Protein AF-A0A1Y2BAN9-F1 (afdb_monomer)

Sequence (58 aa):
MLLPSCKSVLKPFTVLQECTEAYMTCFFEDANLLAIHAKRVTLMRQDIQLLRRLQHEM

Radius of gyration: 14.28 Å; Cα contacts (8 Å, |Δi|>4): 22; chains: 1; bounding box: 32×22×33 Å

Structure (mmCIF, N/CA/C/O backbone):
data_AF-A0A1Y2BAN9-F1
#
_entry.id   AF-A0A1Y2BAN9-F1
#
loop_
_atom_site.group_PDB
_atom_site.id
_atom_site.type_symbol
_atom_site.label_atom_id
_atom_site.label_alt_id
_atom_site.label_comp_id
_atom_site.label_asym_id
_atom_site.label_entity_id
_atom_site.label_seq_id
_atom_site.pdbx_PDB_ins_code
_atom_site.Cartn_x
_atom_site.Cartn_y
_atom_site.Cartn_z
_atom_site.occupancy
_atom_site.B_iso_or_equiv
_atom_site.auth_seq_id
_atom_site.auth_comp_id
_atom_site.auth_asym_id
_atom_site.auth_atom_id
_atom_site.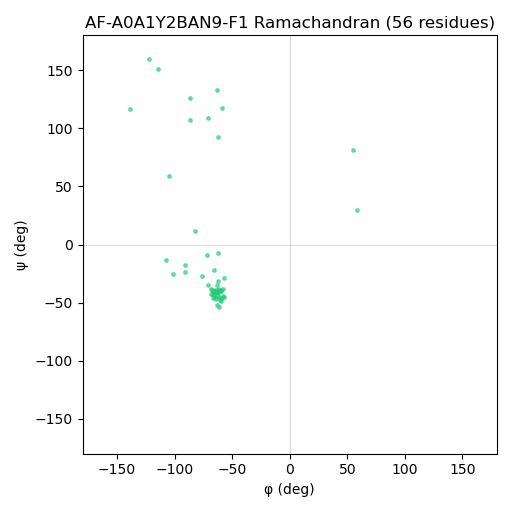pdbx_PDB_model_num
ATOM 1 N N . MET A 1 1 ? 8.744 9.413 -10.714 1.00 45.72 1 MET A N 1
ATOM 2 C CA . MET A 1 1 ? 9.383 8.090 -10.542 1.00 45.72 1 MET A CA 1
ATOM 3 C C . MET A 1 1 ? 10.639 8.022 -11.399 1.00 45.72 1 MET A C 1
ATOM 5 O O . MET A 1 1 ? 10.576 7.628 -12.553 1.00 45.72 1 MET A O 1
ATOM 9 N N . LEU A 1 2 ? 11.776 8.461 -10.863 1.00 48.78 2 LEU A N 1
ATOM 10 C CA . LEU A 1 2 ? 13.076 8.049 -11.389 1.00 48.78 2 LEU A CA 1
ATOM 11 C C . LEU A 1 2 ? 13.396 6.744 -10.664 1.00 48.78 2 LEU A C 1
ATOM 13 O O . LEU A 1 2 ? 13.622 6.777 -9.457 1.00 48.78 2 LEU A O 1
ATOM 17 N N . LEU A 1 3 ? 13.319 5.603 -11.354 1.00 51.62 3 LEU A N 1
ATOM 18 C CA . LEU A 1 3 ? 13.787 4.335 -10.792 1.00 51.62 3 LEU A CA 1
ATOM 19 C C . LEU A 1 3 ? 15.279 4.506 -10.460 1.00 51.62 3 LEU A C 1
ATOM 21 O O . LEU A 1 3 ? 16.067 4.791 -11.369 1.00 51.62 3 LEU A O 1
ATOM 25 N N . PRO A 1 4 ? 15.687 4.402 -9.184 1.00 54.19 4 PRO A N 1
ATOM 26 C CA . PRO A 1 4 ? 17.075 4.575 -8.815 1.00 54.19 4 PRO A CA 1
ATOM 27 C C . PRO A 1 4 ? 17.844 3.356 -9.329 1.00 54.19 4 PRO A C 1
ATOM 29 O O . PRO A 1 4 ? 17.704 2.258 -8.811 1.00 54.19 4 PRO A O 1
ATOM 32 N N . SER A 1 5 ? 18.662 3.560 -10.363 1.00 53.91 5 SER A N 1
ATOM 33 C CA . SER A 1 5 ? 19.657 2.599 -10.858 1.00 53.91 5 SER A CA 1
ATOM 34 C C . SER A 1 5 ? 19.123 1.202 -11.212 1.00 53.91 5 SER A C 1
ATOM 36 O O . SER A 1 5 ? 19.355 0.243 -10.479 1.00 53.91 5 SER A O 1
ATOM 38 N N . CYS A 1 6 ? 18.541 1.035 -12.405 1.00 52.56 6 CYS A N 1
ATOM 39 C CA . CYS A 1 6 ? 18.584 -0.270 -13.078 1.00 52.56 6 CYS A CA 1
ATOM 40 C C . CYS A 1 6 ? 20.056 -0.614 -13.357 1.00 52.56 6 CYS A C 1
ATOM 42 O O . CYS A 1 6 ? 20.629 -0.196 -14.363 1.00 52.56 6 CYS A O 1
ATOM 44 N N . LYS A 1 7 ? 20.698 -1.338 -12.434 1.00 58.34 7 LYS A N 1
ATOM 45 C CA . LYS A 1 7 ? 22.096 -1.782 -12.559 1.00 58.34 7 LYS A CA 1
ATOM 46 C C . LYS A 1 7 ? 22.257 -2.889 -13.610 1.00 58.34 7 LYS A C 1
ATOM 48 O O . LYS A 1 7 ? 23.381 -3.235 -13.965 1.00 58.34 7 LYS A O 1
ATOM 53 N N . SER A 1 8 ? 21.159 -3.436 -14.135 1.00 55.34 8 SER A N 1
ATOM 54 C CA . SER A 1 8 ? 21.142 -4.621 -14.992 1.00 55.34 8 SER A CA 1
ATOM 55 C C . SER A 1 8 ? 20.907 -4.312 -16.484 1.00 55.34 8 SER A C 1
ATOM 57 O O . SER A 1 8 ? 20.015 -4.854 -17.119 1.00 55.34 8 SER A O 1
ATOM 59 N N . VAL A 1 9 ? 21.764 -3.500 -17.116 1.00 56.75 9 VAL A N 1
ATOM 60 C CA . VAL A 1 9 ? 21.646 -3.130 -18.555 1.00 56.75 9 VAL A CA 1
ATOM 61 C C . VAL A 1 9 ? 21.764 -4.334 -19.525 1.00 56.75 9 VAL A C 1
ATOM 63 O O . VAL A 1 9 ? 21.544 -4.203 -20.724 1.00 56.75 9 VAL A O 1
ATOM 66 N N . LEU A 1 10 ? 22.097 -5.533 -19.036 1.00 60.66 10 LEU A N 1
ATOM 67 C CA . LEU A 1 10 ? 22.536 -6.661 -19.868 1.00 60.66 10 LEU A CA 1
ATOM 68 C 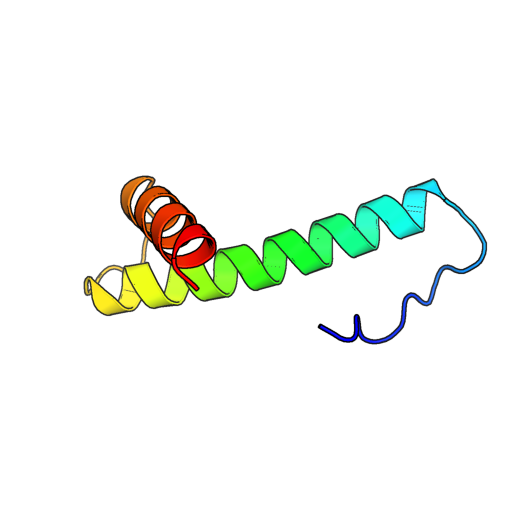C . LEU A 1 10 ? 21.528 -7.810 -20.027 1.00 60.66 10 LEU A C 1
ATOM 70 O O . LEU A 1 10 ? 21.750 -8.663 -20.885 1.00 60.66 10 LEU A O 1
ATOM 74 N N . LYS A 1 11 ? 20.450 -7.890 -19.229 1.00 76.25 11 LYS A N 1
ATOM 75 C CA . LYS A 1 11 ? 19.494 -9.014 -19.312 1.00 76.25 11 LYS A CA 1
ATOM 76 C C . LYS A 1 11 ? 18.038 -8.536 -19.199 1.00 76.25 11 LYS A C 1
ATOM 78 O O . LYS A 1 11 ? 17.636 -8.067 -18.140 1.00 76.25 11 LYS A O 1
ATOM 83 N N . PRO A 1 12 ? 17.203 -8.715 -20.240 1.00 70.25 12 PRO A N 1
ATOM 84 C CA . PRO A 1 12 ? 15.826 -8.206 -20.243 1.00 70.25 12 PRO A CA 1
ATOM 85 C C . PRO A 1 12 ? 14.954 -8.820 -19.139 1.00 70.25 12 PRO A C 1
ATOM 87 O O . PRO A 1 12 ? 14.089 -8.150 -18.583 1.00 70.25 12 PRO A O 1
ATOM 90 N N . PHE A 1 13 ? 15.215 -10.076 -18.770 1.00 80.56 13 PHE A N 1
ATOM 91 C CA . PHE A 1 13 ? 14.504 -10.751 -17.685 1.00 80.56 13 PHE A CA 1
ATOM 92 C C . PHE A 1 13 ? 14.773 -10.118 -16.311 1.00 80.56 13 PHE A C 1
ATOM 94 O O . PHE A 1 13 ? 13.840 -9.902 -15.543 1.00 80.56 13 PHE A O 1
ATOM 101 N N . THR A 1 14 ? 16.033 -9.782 -16.010 1.00 84.31 14 THR A N 1
ATOM 102 C CA . THR A 1 14 ? 16.396 -9.200 -14.708 1.00 84.31 14 THR A CA 1
ATOM 103 C C . THR A 1 14 ? 15.877 -7.779 -14.572 1.00 84.31 14 THR A C 1
ATOM 105 O O . THR A 1 14 ? 15.432 -7.408 -13.495 1.00 84.31 14 THR A O 1
ATOM 108 N N . VAL A 1 15 ? 15.856 -7.015 -15.669 1.00 82.94 15 VAL A N 1
ATOM 109 C CA . VAL A 1 15 ? 15.259 -5.672 -15.685 1.00 82.94 15 VAL A CA 1
ATOM 110 C C . VAL A 1 15 ? 13.769 -5.743 -15.354 1.00 82.94 15 VAL A C 1
ATOM 112 O O . VAL A 1 15 ? 13.287 -4.970 -14.532 1.00 82.94 15 VAL A O 1
ATOM 115 N N . LEU A 1 16 ? 13.025 -6.683 -15.951 1.00 85.56 16 LEU A N 1
ATOM 116 C CA . LEU A 1 16 ? 11.596 -6.824 -15.663 1.00 85.56 16 LEU A CA 1
ATOM 117 C C . LEU A 1 16 ? 11.348 -7.239 -14.209 1.00 85.56 16 LEU A C 1
ATOM 119 O O . LEU A 1 16 ? 10.434 -6.707 -13.578 1.00 85.56 16 LEU A O 1
ATOM 123 N N . GLN A 1 17 ? 12.162 -8.152 -13.673 1.00 89.88 17 GLN A N 1
ATOM 124 C CA . GLN A 1 17 ? 12.069 -8.558 -12.274 1.00 89.88 17 GLN A CA 1
ATOM 125 C C . GLN A 1 17 ? 12.362 -7.380 -11.335 1.00 89.88 17 GLN A C 1
ATOM 127 O O . GLN A 1 17 ? 11.521 -7.082 -10.493 1.00 89.88 17 GLN A O 1
ATOM 132 N N . GLU A 1 18 ? 13.486 -6.675 -11.511 1.00 87.38 18 GLU A N 1
ATOM 133 C CA . GLU A 1 18 ? 13.867 -5.522 -10.678 1.00 87.38 18 GLU A CA 1
ATOM 134 C C . GLU A 1 18 ? 12.794 -4.427 -10.715 1.00 87.38 18 GLU A C 1
ATOM 136 O O . GLU A 1 18 ? 12.39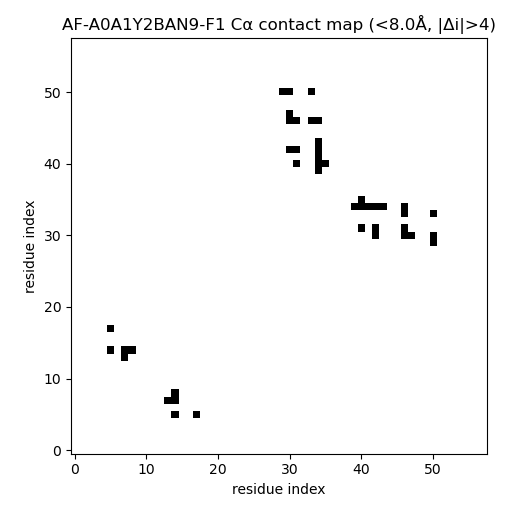9 -3.904 -9.674 1.00 87.38 18 GLU A O 1
ATOM 141 N N . CYS A 1 19 ? 12.263 -4.109 -11.899 1.00 87.69 19 CYS A N 1
ATOM 142 C CA . CYS A 1 19 ? 11.173 -3.144 -12.038 1.00 87.69 19 CYS A CA 1
ATOM 143 C C . CYS A 1 19 ? 9.898 -3.608 -11.322 1.00 87.69 19 CYS A C 1
ATOM 145 O O . CYS A 1 19 ? 9.218 -2.801 -10.689 1.00 87.69 19 CYS A O 1
ATOM 147 N N . THR A 1 20 ? 9.569 -4.899 -11.412 1.00 90.88 20 THR A N 1
ATOM 148 C CA . THR A 1 20 ? 8.381 -5.459 -10.756 1.00 90.88 20 THR A CA 1
ATOM 149 C C . THR A 1 20 ? 8.545 -5.459 -9.239 1.00 90.88 20 THR A C 1
ATOM 151 O O . THR A 1 20 ? 7.618 -5.078 -8.534 1.00 90.88 20 THR A O 1
ATOM 154 N N . GLU A 1 21 ? 9.716 -5.821 -8.720 1.00 92.25 21 GLU A N 1
ATOM 155 C CA . GLU A 1 21 ? 10.012 -5.788 -7.285 1.00 92.25 21 GLU A CA 1
ATOM 156 C C . GLU A 1 21 ? 9.987 -4.367 -6.733 1.00 92.25 21 GLU A C 1
ATOM 158 O O . GLU A 1 21 ? 9.350 -4.122 -5.708 1.00 92.25 21 GLU A O 1
ATOM 163 N N . ALA A 1 22 ? 10.604 -3.416 -7.436 1.00 90.44 22 ALA A N 1
ATOM 164 C CA . ALA A 1 22 ? 10.557 -2.007 -7.065 1.00 90.44 22 ALA A CA 1
ATOM 165 C C . ALA A 1 22 ? 9.111 -1.490 -7.030 1.00 90.44 22 ALA A C 1
ATOM 167 O O . ALA A 1 22 ? 8.702 -0.863 -6.054 1.00 90.44 22 ALA A O 1
ATOM 168 N N . TYR A 1 23 ? 8.307 -1.813 -8.051 1.00 90.75 23 TYR A N 1
ATOM 169 C CA . TYR A 1 23 ? 6.890 -1.451 -8.081 1.00 90.75 23 TYR A CA 1
ATOM 170 C C . TYR A 1 23 ? 6.110 -2.072 -6.917 1.00 90.75 23 TYR A C 1
ATOM 172 O O . TYR A 1 23 ? 5.359 -1.369 -6.245 1.00 90.75 23 TYR A O 1
ATOM 180 N N . MET A 1 24 ? 6.289 -3.371 -6.659 1.00 93.06 24 MET A N 1
ATOM 181 C CA . MET A 1 24 ? 5.593 -4.059 -5.569 1.00 93.06 24 MET A CA 1
ATOM 182 C C . MET A 1 24 ? 5.991 -3.489 -4.208 1.00 93.06 24 MET A C 1
ATOM 184 O O . MET A 1 24 ? 5.124 -3.305 -3.361 1.00 93.06 24 MET A O 1
ATOM 188 N N . THR A 1 25 ? 7.266 -3.149 -4.013 1.00 94.00 25 THR A N 1
ATOM 189 C CA . THR A 1 25 ? 7.764 -2.571 -2.758 1.00 94.00 25 THR A CA 1
ATOM 190 C C . THR A 1 25 ? 7.084 -1.233 -2.473 1.00 94.00 25 THR A C 1
ATOM 192 O O . THR A 1 25 ? 6.431 -1.101 -1.441 1.00 94.00 25 THR A O 1
ATOM 195 N N . CYS A 1 26 ? 7.112 -0.292 -3.425 1.00 91.19 26 CYS A N 1
ATOM 196 C CA . CYS A 1 26 ? 6.426 0.996 -3.276 1.00 91.19 26 CYS A CA 1
ATOM 197 C C . CYS A 1 26 ? 4.906 0.830 -3.101 1.00 91.19 26 CYS A C 1
ATOM 199 O O . CYS A 1 26 ? 4.292 1.491 -2.269 1.00 91.19 26 CYS A O 1
ATOM 201 N N . PHE A 1 27 ? 4.286 -0.092 -3.842 1.00 92.94 27 PHE A N 1
ATOM 202 C CA . PHE A 1 27 ? 2.849 -0.351 -3.734 1.00 92.94 27 PHE A CA 1
ATOM 203 C C . PHE A 1 27 ? 2.448 -0.859 -2.340 1.00 92.94 27 PHE A C 1
ATOM 205 O O . PHE A 1 27 ? 1.420 -0.452 -1.795 1.00 92.94 27 PHE A O 1
ATOM 212 N N . PHE A 1 28 ? 3.241 -1.757 -1.748 1.00 94.44 28 PHE A N 1
ATOM 213 C CA . PHE A 1 28 ? 2.961 -2.279 -0.412 1.00 94.44 28 PHE A CA 1
ATOM 214 C C . PHE A 1 28 ? 3.317 -1.293 0.703 1.00 94.44 28 PHE A C 1
ATOM 216 O O . PHE A 1 28 ? 2.655 -1.324 1.740 1.00 94.44 28 PHE A O 1
ATOM 223 N N . GLU A 1 29 ? 4.282 -0.394 0.497 1.00 93.94 29 GLU A N 1
ATOM 224 C CA . GLU A 1 29 ? 4.535 0.734 1.402 1.00 93.94 29 GLU A CA 1
ATOM 225 C C . GLU A 1 29 ? 3.296 1.634 1.514 1.00 93.94 29 GLU A C 1
ATOM 227 O O . GLU A 1 29 ? 2.823 1.889 2.625 1.00 93.94 29 GLU A O 1
ATOM 232 N N . ASP A 1 30 ? 2.692 2.015 0.384 1.00 93.38 30 ASP A N 1
ATOM 233 C CA . ASP A 1 30 ? 1.471 2.826 0.384 1.00 93.38 30 ASP A CA 1
ATOM 234 C C . ASP A 1 30 ? 0.272 2.073 0.989 1.00 93.38 30 ASP A C 1
ATOM 236 O O . ASP A 1 30 ? -0.512 2.632 1.762 1.00 93.38 30 ASP A O 1
ATOM 240 N N . ALA A 1 31 ? 0.132 0.774 0.695 1.00 94.50 31 ALA A N 1
ATOM 241 C CA . ALA A 1 31 ? -0.913 -0.055 1.301 1.00 94.50 31 ALA A CA 1
ATOM 242 C C . ALA A 1 31 ? -0.744 -0.168 2.828 1.00 94.50 31 ALA A C 1
ATOM 244 O O . ALA A 1 31 ? -1.733 -0.205 3.564 1.00 94.50 31 ALA A O 1
ATOM 245 N N . ASN A 1 32 ? 0.500 -0.195 3.316 1.00 94.75 32 ASN A N 1
ATOM 246 C CA . ASN A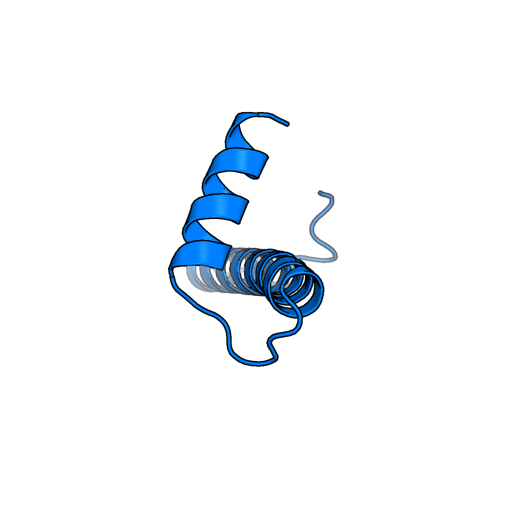 1 32 ? 0.805 -0.241 4.743 1.00 94.75 32 ASN A CA 1
ATOM 247 C C . ASN A 1 32 ? 0.430 1.073 5.440 1.00 94.75 32 ASN A C 1
ATOM 249 O O . ASN A 1 32 ? -0.138 1.048 6.532 1.00 94.75 32 ASN A O 1
ATOM 253 N N . LEU A 1 33 ? 0.648 2.220 4.787 1.00 94.50 33 LEU A N 1
ATOM 254 C CA . LEU A 1 33 ? 0.183 3.516 5.292 1.00 94.50 33 LEU A CA 1
ATOM 255 C C . LEU A 1 33 ? -1.343 3.549 5.462 1.00 94.50 33 LEU A C 1
ATOM 257 O O . LEU A 1 33 ? -1.834 4.062 6.468 1.00 94.50 33 LEU A O 1
ATOM 261 N N . LEU A 1 34 ? -2.098 2.951 4.536 1.00 94.62 34 LEU A N 1
ATOM 262 C CA . LEU A 1 34 ? -3.558 2.839 4.648 1.00 94.62 34 LEU A CA 1
ATOM 263 C C . LEU A 1 34 ? -3.996 1.910 5.790 1.00 94.62 34 LEU A C 1
ATOM 265 O O . LEU A 1 34 ? -4.942 2.230 6.513 1.00 94.62 34 LEU A O 1
ATOM 269 N N . ALA A 1 35 ? -3.294 0.794 6.005 1.00 95.88 35 ALA A N 1
ATOM 270 C CA . ALA A 1 35 ? -3.566 -0.083 7.142 1.00 95.88 35 ALA A CA 1
ATOM 271 C C . ALA A 1 35 ? -3.325 0.642 8.479 1.00 95.88 35 ALA A C 1
ATOM 273 O O . ALA A 1 35 ? -4.191 0.610 9.359 1.00 95.88 35 ALA A O 1
ATOM 274 N N . ILE A 1 36 ? -2.212 1.378 8.597 1.00 96.25 36 ILE A N 1
ATOM 275 C CA . ILE A 1 36 ? -1.890 2.197 9.776 1.00 96.25 36 ILE A CA 1
ATOM 276 C C . ILE A 1 36 ? -2.930 3.306 9.970 1.00 96.25 36 ILE A C 1
ATOM 278 O O . ILE A 1 36 ? -3.376 3.538 11.096 1.00 96.25 36 ILE A O 1
ATOM 282 N N . HIS A 1 37 ? -3.378 3.949 8.888 1.00 94.62 37 HIS A N 1
ATOM 283 C CA . HIS A 1 37 ? -4.451 4.944 8.930 1.00 94.62 37 HIS A CA 1
ATOM 284 C C . HIS A 1 37 ? -5.747 4.361 9.520 1.00 94.62 37 HIS A C 1
ATOM 286 O O . HIS A 1 37 ? -6.415 5.004 10.330 1.00 94.62 37 HIS A O 1
ATOM 292 N N . ALA A 1 38 ? -6.055 3.101 9.205 1.00 95.31 38 ALA A N 1
ATOM 293 C CA . ALA A 1 38 ? -7.171 2.354 9.780 1.00 95.31 38 ALA A CA 1
ATOM 294 C C . ALA A 1 38 ? -6.874 1.726 11.162 1.00 95.31 38 ALA A C 1
ATOM 296 O O . ALA A 1 38 ? -7.665 0.909 11.638 1.00 95.31 38 ALA A O 1
ATOM 297 N N . LYS A 1 39 ? -5.760 2.091 11.818 1.00 95.25 39 LYS A N 1
ATOM 298 C CA . LYS A 1 39 ? -5.288 1.549 13.109 1.00 95.25 39 LYS A CA 1
ATOM 299 C C . LYS A 1 39 ? -5.059 0.030 13.102 1.00 95.25 39 LYS A C 1
ATOM 301 O O . LYS A 1 39 ? -5.211 -0.632 14.128 1.00 95.25 39 LYS A O 1
ATOM 306 N N . ARG A 1 40 ? -4.695 -0.536 11.950 1.00 95.06 40 ARG A N 1
ATOM 307 C CA . ARG A 1 40 ? -4.359 -1.954 11.770 1.00 95.06 40 ARG A CA 1
ATOM 308 C C . ARG A 1 40 ? -2.885 -2.104 11.394 1.00 95.06 40 ARG A C 1
ATOM 310 O O . ARG A 1 40 ? -2.306 -1.232 10.763 1.00 95.06 40 ARG A O 1
ATOM 317 N N . VAL A 1 41 ? -2.292 -3.236 11.771 1.00 91.56 41 VAL A N 1
ATOM 318 C CA . VAL A 1 41 ? -0.919 -3.617 11.371 1.00 91.56 41 VAL A CA 1
ATOM 319 C C . VAL A 1 41 ? -0.944 -4.644 10.232 1.00 91.56 41 VAL A C 1
ATOM 321 O O . VAL A 1 41 ? -0.017 -4.735 9.437 1.00 91.56 41 VAL A O 1
ATOM 324 N N . THR A 1 42 ? -2.025 -5.418 10.124 1.00 95.88 42 THR A N 1
ATOM 325 C CA . THR A 1 42 ? -2.206 -6.418 9.068 1.00 95.88 42 THR A CA 1
ATOM 326 C C . THR A 1 42 ? -2.820 -5.782 7.824 1.00 95.88 42 THR A C 1
A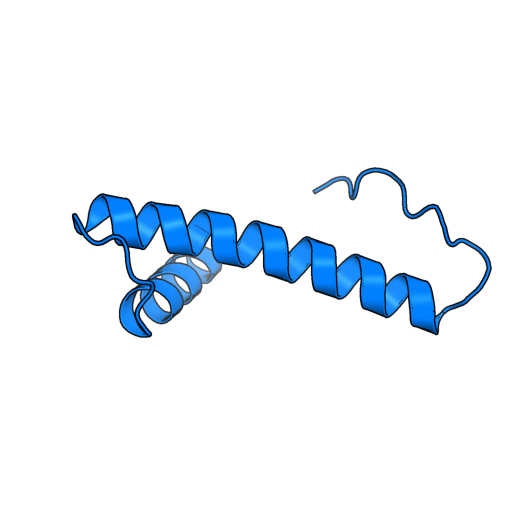TOM 328 O O . THR A 1 42 ? -3.905 -5.197 7.899 1.00 95.88 42 THR A O 1
ATOM 331 N N . LEU A 1 43 ? -2.159 -5.960 6.677 1.00 94.88 43 LEU A N 1
ATOM 332 C CA . LEU A 1 43 ? -2.692 -5.585 5.368 1.00 94.88 43 LEU A CA 1
ATOM 333 C C . LEU A 1 43 ? -3.947 -6.394 5.040 1.00 94.88 43 LEU A C 1
ATOM 335 O O . LEU A 1 43 ? -3.966 -7.621 5.155 1.00 94.88 43 LEU A O 1
ATOM 339 N N . MET A 1 44 ? -4.986 -5.706 4.579 1.00 95.00 44 MET A N 1
ATOM 340 C CA . MET A 1 44 ? -6.234 -6.324 4.153 1.00 95.00 44 MET A CA 1
ATOM 341 C C . MET A 1 44 ? -6.560 -5.976 2.703 1.00 95.00 44 MET A C 1
ATOM 343 O O . MET A 1 44 ? -6.121 -4.972 2.145 1.00 95.00 44 MET A O 1
ATOM 347 N N . ARG A 1 45 ? -7.411 -6.800 2.080 1.00 94.44 45 ARG A N 1
ATOM 348 C CA . ARG A 1 45 ? -7.865 -6.588 0.695 1.00 94.44 45 ARG A CA 1
ATOM 349 C C . ARG A 1 45 ? -8.530 -5.218 0.497 1.00 94.44 45 ARG A C 1
ATOM 351 O O . ARG A 1 45 ? -8.455 -4.666 -0.595 1.00 94.44 45 ARG A O 1
ATOM 358 N N . GLN A 1 46 ? -9.142 -4.677 1.550 1.00 93.25 46 GLN A N 1
ATOM 359 C CA . GLN A 1 46 ? -9.751 -3.346 1.565 1.00 93.25 46 GLN A CA 1
ATOM 360 C C . GLN A 1 46 ? -8.719 -2.225 1.381 1.00 93.25 46 GLN A C 1
ATOM 362 O O . GLN A 1 46 ? -8.992 -1.290 0.636 1.00 93.25 46 GLN A O 1
ATOM 367 N N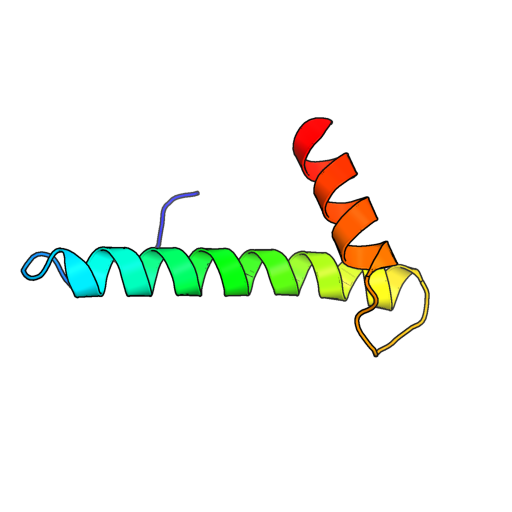 . ASP A 1 47 ? -7.529 -2.344 1.981 1.00 94.00 47 ASP A N 1
ATOM 368 C CA . ASP A 1 47 ? -6.461 -1.338 1.867 1.00 94.00 47 ASP A CA 1
ATOM 369 C C . ASP A 1 47 ? -5.934 -1.289 0.429 1.00 94.00 47 ASP A C 1
ATOM 371 O O . ASP A 1 47 ? -5.779 -0.221 -0.152 1.00 94.00 47 ASP A O 1
ATOM 375 N N . ILE A 1 48 ? -5.775 -2.459 -0.195 1.00 92.75 48 ILE A N 1
ATOM 376 C CA . ILE A 1 48 ? -5.367 -2.585 -1.601 1.00 92.75 48 ILE A CA 1
ATOM 377 C C . ILE A 1 48 ? -6.450 -2.035 -2.539 1.00 92.75 48 ILE A C 1
ATOM 379 O O . ILE A 1 48 ? -6.143 -1.340 -3.504 1.00 92.75 48 ILE A O 1
ATOM 383 N N . GLN A 1 49 ? -7.725 -2.339 -2.279 1.00 94.19 49 GLN A N 1
ATOM 384 C CA . GLN A 1 49 ? -8.841 -1.807 -3.068 1.00 94.19 49 GLN A CA 1
ATOM 385 C C . GLN A 1 49 ? -8.933 -0.283 -2.961 1.00 94.19 49 GLN A C 1
ATOM 387 O O . GLN A 1 49 ? -9.169 0.381 -3.969 1.00 94.19 49 GLN A O 1
ATOM 392 N N . LEU A 1 50 ? -8.730 0.267 -1.763 1.00 92.69 50 LEU A N 1
ATOM 393 C CA . LEU A 1 50 ? -8.704 1.705 -1.533 1.00 92.69 50 LEU A CA 1
ATOM 394 C C . LEU A 1 50 ? -7.502 2.355 -2.225 1.00 92.69 50 LEU A C 1
ATOM 396 O O . LEU A 1 50 ? -7.686 3.335 -2.938 1.00 92.69 50 LEU A O 1
ATOM 400 N N . LEU A 1 51 ? -6.308 1.770 -2.099 1.00 93.88 51 LEU A N 1
ATOM 401 C CA . LEU A 1 51 ? -5.102 2.246 -2.774 1.00 93.88 51 LEU A CA 1
ATOM 402 C C . LEU A 1 51 ? -5.291 2.291 -4.290 1.00 93.88 51 LEU A C 1
ATOM 404 O O . LEU A 1 51 ? -4.965 3.284 -4.930 1.00 93.88 51 LEU A O 1
ATOM 408 N N . ARG A 1 52 ? -5.876 1.233 -4.866 1.00 91.50 52 ARG A N 1
ATOM 409 C CA . ARG A 1 52 ? -6.205 1.195 -6.293 1.00 91.50 52 ARG A CA 1
ATOM 410 C C . ARG A 1 52 ? -7.170 2.309 -6.669 1.00 91.50 52 ARG A C 1
ATOM 412 O O . ARG A 1 52 ? -6.980 2.893 -7.722 1.00 91.50 52 ARG A O 1
ATOM 419 N N . ARG A 1 53 ? -8.178 2.626 -5.853 1.00 92.69 53 ARG A N 1
ATOM 420 C CA . ARG A 1 53 ? -9.080 3.759 -6.132 1.00 92.69 53 ARG A CA 1
ATOM 421 C C . ARG A 1 53 ? -8.331 5.089 -6.101 1.00 92.69 53 ARG A C 1
ATOM 423 O O . ARG A 1 53 ? -8.445 5.849 -7.050 1.00 92.69 53 ARG A O 1
ATOM 430 N N . LEU A 1 54 ? -7.506 5.314 -5.079 1.00 89.88 54 LEU A N 1
ATOM 431 C CA . LEU A 1 54 ? -6.702 6.532 -4.946 1.00 89.88 54 LEU A CA 1
ATOM 432 C C . LEU A 1 54 ? -5.713 6.707 -6.108 1.00 89.88 54 LEU A C 1
ATOM 434 O O . LEU A 1 54 ? -5.568 7.811 -6.611 1.00 89.88 54 LEU A O 1
ATOM 438 N N . GLN A 1 55 ? -5.096 5.626 -6.592 1.00 86.19 55 GLN A N 1
ATOM 439 C CA . GLN A 1 55 ? -4.200 5.662 -7.756 1.00 86.19 55 GLN A CA 1
ATOM 440 C C . GLN A 1 55 ? -4.890 6.019 -9.081 1.00 86.19 55 GLN A C 1
ATOM 442 O O . GLN A 1 55 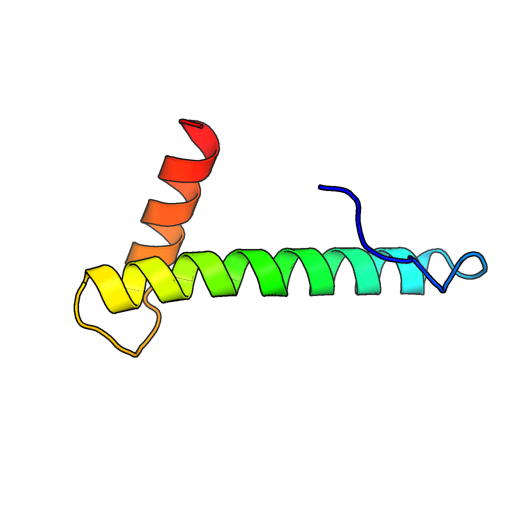? -4.195 6.400 -10.013 1.00 86.19 55 GLN A O 1
ATOM 447 N N . HIS A 1 56 ? -6.208 5.836 -9.206 1.00 76.31 56 HIS A N 1
ATOM 448 C CA . HIS A 1 56 ? -6.943 6.245 -10.412 1.00 76.31 56 HIS A CA 1
ATOM 449 C C . HIS A 1 56 ? -7.495 7.674 -10.307 1.00 76.31 56 HIS A C 1
ATOM 451 O O . HIS A 1 56 ? -7.870 8.242 -11.328 1.00 76.31 56 HIS A O 1
ATOM 457 N N . GLU A 1 57 ? -7.591 8.226 -9.095 1.00 62.50 57 GLU A N 1
ATOM 458 C CA . GLU A 1 57 ? -8.100 9.583 -8.847 1.00 62.50 57 GLU A CA 1
ATOM 459 C C . GLU A 1 57 ? -6.989 10.648 -8.857 1.00 62.50 57 GLU A C 1
ATOM 461 O O . GLU A 1 57 ? -7.278 11.821 -9.089 1.00 62.50 57 GLU A O 1
ATOM 466 N N . MET A 1 58 ? -5.742 10.242 -8.592 1.00 51.38 58 MET A N 1
ATOM 467 C CA . MET A 1 58 ? -4.534 11.084 -8.572 1.00 51.38 58 MET A CA 1
ATOM 468 C C . MET A 1 58 ? -3.806 11.059 -9.917 1.00 51.38 58 MET A C 1
ATOM 470 O O . MET A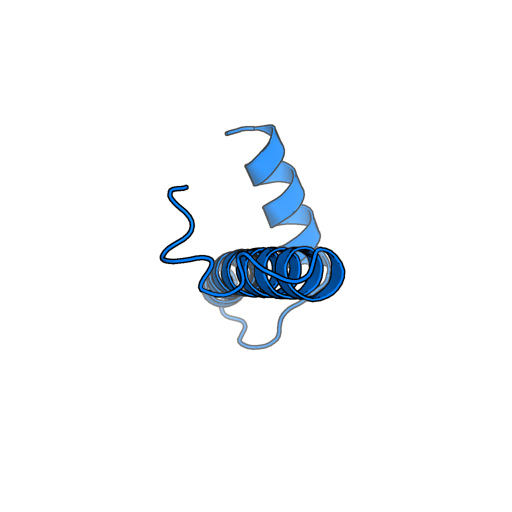 1 58 ? -3.247 12.113 -10.292 1.00 51.38 58 MET A O 1
#

Mean predicted aligned error: 7.09 Å

Solvent-accessible surface area (backbone atoms only — not comparable to full-atom values): 3544 Å² total; per-residue (Å²): 137,80,78,83,70,83,83,52,90,84,42,76,67,57,42,53,49,54,53,49,52,53,51,49,51,56,52,48,53,56,27,46,52,47,20,48,73,72,76,36,89,67,80,50,74,66,32,51,52,48,46,55,52,52,68,75,76,108

Nearest PDB structures (foldseek):
  5xm1-assembly1_A  TM=8.282E-01  e=6.993E-04  Mus musculus
  3azh-assembly1_A  TM=8.329E-01  e=1.181E-03  Homo sapiens
  5xm0-assembly1_A  TM=8.301E-01  e=1.036E-03  Mus musculus
  1p3m-assembly1_A  TM=8.481E-01  e=1.261E-03  Xenopus laevis
  8yti-assembly1_A  TM=8.510E-01  e=1.750E-03  Homo sapiens

Foldseek 3Di:
DPPPDPVCPDDPVVSVVSVVVVVVVVLVVQLCVQCVVVVHRDRDPVSSVVSVVVVVVD

Secondary structure (DSSP, 8-state):
---S----TT-HHHHHHHHHHHHHHHHHHHHHHHHHHTT-SS--HHHHHHHHHHHHH-

Organism: NCBI:txid329046

pLDDT: mean 83.34, std 15.8, range [45.72, 96.25]

InterPro domains:
  IPR000164 Histone H3/CENP-A [PR00622] (21-37)
  IPR000164 Histone H3/CENP-A [PR00622] (37-58)
  IPR000164 Histone 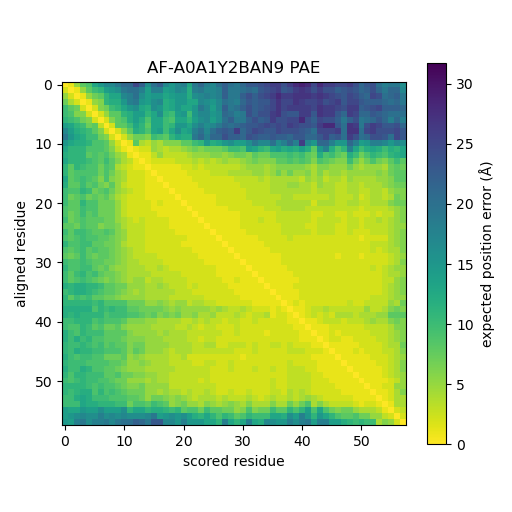H3/CENP-A [PTHR11426] (15-57)
  IPR000164 Histone H3/CENP-A [SM00428] (1-57)
  IPR007125 Core Histone H2A/H2B/H3 domain [PF00125] (14-54)
  IPR009072 Histone-fold [G3DSA:1.10.20.10] (7-58)
  IPR009072 Histone-fold [SSF47113] (14-56)